Protein AF-A0A1M3ML73-F1 (afdb_monomer_lite)

Structure (mmCIF, N/CA/C/O backbone):
data_AF-A0A1M3ML73-F1
#
_entry.id   AF-A0A1M3ML73-F1
#
loop_
_atom_site.group_PDB
_atom_site.id
_atom_site.type_symbol
_atom_site.label_atom_id
_atom_site.label_alt_id
_atom_site.label_comp_id
_atom_site.label_asym_id
_atom_site.label_entity_id
_atom_site.label_seq_id
_atom_site.pdbx_PDB_ins_code
_atom_site.Cartn_x
_atom_site.Cartn_y
_atom_site.Cartn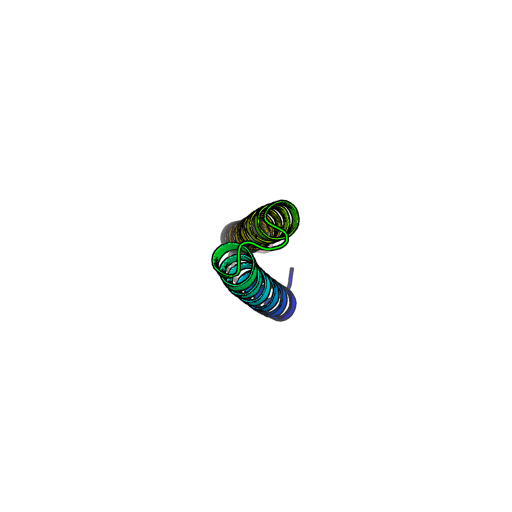_z
_atom_site.occupancy
_atom_site.B_iso_or_equiv
_atom_site.auth_seq_id
_atom_site.auth_comp_id
_atom_site.auth_asym_id
_atom_site.auth_atom_id
_atom_site.pdbx_PDB_model_num
ATOM 1 N N . MET A 1 1 ? 15.252 4.502 -7.949 1.00 69.75 1 MET A N 1
ATOM 2 C CA . MET A 1 1 ? 14.904 3.953 -6.623 1.00 69.75 1 MET A CA 1
ATOM 3 C C . MET A 1 1 ? 15.894 2.841 -6.352 1.00 69.75 1 MET A C 1
ATOM 5 O O . MET A 1 1 ? 16.027 1.987 -7.222 1.00 69.75 1 MET A O 1
ATOM 9 N N . ASP A 1 2 ? 16.662 2.912 -5.269 1.00 83.12 2 ASP A N 1
ATOM 10 C CA . ASP A 1 2 ? 17.631 1.859 -4.941 1.00 83.12 2 ASP A CA 1
ATOM 11 C C . ASP A 1 2 ? 16.956 0.672 -4.230 1.00 83.12 2 ASP A C 1
ATOM 13 O O . ASP A 1 2 ? 15.792 0.746 -3.822 1.00 83.12 2 ASP A O 1
ATOM 17 N N . ASP A 1 3 ? 17.671 -0.451 -4.157 1.00 83.38 3 ASP A N 1
ATOM 18 C CA . ASP A 1 3 ? 17.178 -1.690 -3.546 1.00 83.38 3 ASP A CA 1
ATOM 19 C C . ASP A 1 3 ? 16.895 -1.531 -2.044 1.00 83.38 3 ASP A C 1
ATOM 21 O O . ASP A 1 3 ? 15.943 -2.125 -1.536 1.00 83.38 3 ASP A O 1
ATOM 25 N N . ASP A 1 4 ? 17.675 -0.700 -1.343 1.00 88.56 4 ASP A N 1
ATOM 26 C CA . ASP A 1 4 ? 17.497 -0.432 0.090 1.00 88.56 4 ASP A CA 1
ATOM 27 C C . ASP A 1 4 ? 16.170 0.286 0.360 1.00 88.56 4 ASP A C 1
ATOM 29 O O . ASP A 1 4 ? 15.384 -0.121 1.219 1.00 88.56 4 ASP A O 1
ATOM 33 N N . LEU A 1 5 ? 15.859 1.311 -0.433 1.00 86.81 5 LEU A N 1
ATOM 34 C CA . LEU A 1 5 ? 14.611 2.051 -0.337 1.00 86.81 5 LEU A CA 1
ATOM 35 C C . LEU A 1 5 ? 13.399 1.163 -0.649 1.00 86.81 5 LEU A C 1
ATOM 37 O O . LEU A 1 5 ? 12.379 1.277 0.032 1.00 86.81 5 LEU A O 1
ATOM 41 N N . ILE A 1 6 ? 13.508 0.249 -1.619 1.00 86.62 6 ILE A N 1
ATOM 42 C CA . ILE A 1 6 ? 12.452 -0.734 -1.920 1.00 86.62 6 ILE A CA 1
ATOM 43 C C . ILE A 1 6 ? 12.271 -1.714 -0.758 1.00 86.62 6 ILE A C 1
ATOM 45 O O . ILE A 1 6 ? 11.141 -1.966 -0.343 1.00 86.62 6 ILE A O 1
ATOM 49 N N . ALA A 1 7 ? 13.360 -2.233 -0.189 1.00 88.44 7 ALA A N 1
ATOM 50 C CA . ALA A 1 7 ? 13.292 -3.140 0.954 1.00 88.44 7 ALA A CA 1
ATOM 51 C C . ALA A 1 7 ? 12.630 -2.475 2.171 1.00 88.44 7 ALA A C 1
ATOM 53 O O . ALA A 1 7 ? 11.776 -3.076 2.825 1.00 88.44 7 ALA A O 1
ATOM 54 N N . ARG A 1 8 ? 12.965 -1.208 2.440 1.00 91.19 8 ARG A N 1
ATOM 55 C CA . ARG A 1 8 ? 12.358 -0.417 3.520 1.00 91.19 8 ARG A CA 1
ATOM 56 C C . ARG A 1 8 ? 10.881 -0.117 3.265 1.00 91.19 8 ARG A C 1
ATOM 58 O O . ARG A 1 8 ? 10.094 -0.191 4.205 1.00 91.19 8 ARG A O 1
ATOM 65 N N . LEU A 1 9 ? 10.497 0.176 2.020 1.00 89.31 9 LEU A N 1
ATOM 66 C CA . LEU A 1 9 ? 9.094 0.349 1.620 1.00 89.31 9 LEU A CA 1
ATOM 67 C C . LEU A 1 9 ? 8.286 -0.935 1.822 1.00 89.31 9 LEU A C 1
ATOM 69 O O . LEU A 1 9 ? 7.220 -0.889 2.429 1.00 89.31 9 LEU A O 1
ATOM 73 N N . ASN A 1 10 ? 8.817 -2.080 1.393 1.00 88.06 10 ASN A N 1
ATOM 74 C CA . ASN A 1 10 ? 8.162 -3.376 1.572 1.00 88.06 10 ASN A CA 1
ATOM 75 C C . ASN A 1 10 ? 8.008 -3.730 3.058 1.00 88.06 10 ASN A C 1
ATOM 77 O O . ASN A 1 10 ? 6.948 -4.187 3.482 1.00 88.06 10 ASN A O 1
ATOM 81 N N . ALA A 1 11 ? 9.041 -3.479 3.869 1.00 92.19 11 ALA A N 1
ATOM 82 C CA . ALA A 1 11 ? 8.982 -3.702 5.311 1.00 92.19 11 ALA A CA 1
ATOM 83 C C . ALA A 1 11 ? 7.932 -2.806 5.993 1.00 92.19 11 ALA A C 1
ATOM 85 O O . ALA A 1 11 ? 7.177 -3.281 6.841 1.00 92.19 11 ALA A O 1
ATOM 86 N N . ALA A 1 12 ? 7.851 -1.530 5.604 1.00 91.88 12 ALA A N 1
ATOM 87 C CA . ALA A 1 12 ? 6.851 -0.601 6.124 1.00 91.88 12 ALA A CA 1
ATOM 88 C C . ALA A 1 12 ? 5.421 -0.991 5.709 1.00 91.88 12 ALA A C 1
ATOM 90 O O . ALA A 1 12 ? 4.517 -0.956 6.542 1.00 91.88 12 ALA A O 1
ATOM 91 N N . GLY A 1 13 ? 5.221 -1.410 4.454 1.00 91.69 13 GLY A N 1
ATOM 92 C CA . GLY A 1 13 ? 3.931 -1.901 3.961 1.00 91.69 13 GLY A CA 1
ATOM 93 C C . GLY A 1 13 ? 3.459 -3.142 4.720 1.00 91.69 13 GLY A C 1
ATOM 94 O O . GLY A 1 13 ? 2.326 -3.179 5.194 1.00 91.69 13 GLY A O 1
ATOM 95 N N . ALA A 1 14 ? 4.351 -4.113 4.939 1.00 91.62 14 ALA A N 1
ATOM 96 C CA . ALA A 1 14 ? 4.040 -5.314 5.713 1.00 91.62 14 ALA A CA 1
ATOM 97 C C . ALA A 1 14 ? 3.666 -5.001 7.176 1.00 91.62 14 ALA A C 1
ATOM 99 O O . ALA A 1 14 ? 2.731 -5.597 7.716 1.00 91.62 14 ALA A O 1
ATOM 100 N N . ASP A 1 15 ? 4.357 -4.050 7.817 1.00 94.81 15 ASP A N 1
ATOM 101 C CA . ASP A 1 15 ? 4.018 -3.610 9.176 1.00 94.81 15 ASP A CA 1
ATOM 102 C C . ASP A 1 15 ? 2.639 -2.939 9.236 1.00 94.81 15 ASP A C 1
ATOM 104 O O . ASP A 1 15 ? 1.832 -3.260 10.111 1.00 94.81 15 ASP A O 1
ATOM 108 N N . LEU A 1 16 ? 2.337 -2.063 8.273 1.00 92.25 16 LEU A N 1
ATOM 109 C CA . LEU A 1 16 ? 1.032 -1.412 8.150 1.00 92.25 16 LEU A CA 1
ATOM 110 C C . LEU A 1 16 ? -0.092 -2.429 7.949 1.00 92.25 16 LEU A C 1
ATOM 112 O O . LEU A 1 16 ? -1.111 -2.342 8.630 1.00 92.25 16 LEU A O 1
ATOM 116 N N . GLN A 1 17 ? 0.105 -3.418 7.076 1.00 91.62 17 GLN A N 1
ATOM 117 C CA . GLN A 1 17 ? -0.867 -4.483 6.825 1.00 91.62 17 GLN A CA 1
ATOM 118 C C . GLN A 1 17 ? -1.175 -5.279 8.101 1.00 91.62 17 GLN A C 1
ATOM 120 O O . GLN A 1 17 ? -2.337 -5.548 8.422 1.00 91.62 17 GLN A O 1
ATOM 125 N N . ARG A 1 18 ? -0.126 -5.636 8.853 1.00 93.38 18 ARG A N 1
ATOM 126 C CA . ARG A 1 18 ? -0.256 -6.349 10.125 1.00 93.38 18 ARG A CA 1
ATOM 127 C C . ARG A 1 18 ? -1.032 -5.513 11.141 1.00 93.38 18 ARG A C 1
ATOM 129 O O . ARG A 1 18 ? -2.020 -5.996 11.682 1.00 93.38 18 ARG A O 1
ATOM 136 N N . ARG A 1 19 ? -0.633 -4.256 11.354 1.00 90.50 19 ARG A N 1
ATOM 137 C CA . ARG A 1 19 ? -1.288 -3.356 12.318 1.00 90.50 19 ARG A CA 1
ATOM 138 C C . ARG A 1 19 ? -2.736 -3.071 11.947 1.00 90.50 19 ARG A C 1
ATOM 140 O O . ARG A 1 19 ? -3.591 -3.040 12.822 1.00 90.50 19 ARG A O 1
ATOM 147 N N . ALA A 1 20 ? -3.026 -2.922 10.659 1.00 90.06 20 ALA A N 1
ATOM 148 C CA . ALA A 1 20 ? -4.394 -2.773 10.194 1.00 90.06 20 ALA A CA 1
ATOM 149 C C . ALA A 1 20 ? -5.251 -3.996 10.526 1.00 90.06 20 ALA A C 1
ATOM 151 O O . ALA A 1 20 ? -6.388 -3.856 10.956 1.00 90.06 20 ALA A O 1
ATOM 152 N N . THR A 1 21 ? -4.693 -5.194 10.346 1.00 89.31 21 THR A N 1
ATOM 153 C CA . THR A 1 21 ? -5.378 -6.448 10.675 1.00 89.31 21 THR A CA 1
ATOM 154 C C . THR A 1 21 ? -5.639 -6.553 12.178 1.00 89.31 21 THR A C 1
ATOM 156 O O . THR A 1 21 ? -6.733 -6.929 12.584 1.00 89.31 21 THR A O 1
ATOM 159 N N . GLU A 1 22 ? -4.662 -6.186 13.009 1.00 90.50 22 GLU A N 1
ATOM 160 C CA . GLU A 1 22 ? -4.799 -6.163 14.472 1.00 90.50 22 GLU A CA 1
ATOM 161 C C . GLU A 1 22 ? -5.876 -5.166 14.933 1.00 90.50 22 GLU A C 1
ATOM 163 O O . GLU A 1 22 ? -6.708 -5.505 15.777 1.00 90.50 22 GLU A O 1
ATOM 168 N N . LEU A 1 23 ? -5.900 -3.961 14.353 1.00 89.31 23 LEU A N 1
ATOM 169 C CA . LEU A 1 23 ? -6.907 -2.940 14.654 1.00 89.31 23 LEU A CA 1
ATOM 170 C C . LEU A 1 23 ? -8.310 -3.398 14.244 1.00 89.31 23 LEU A C 1
ATOM 172 O O . LEU A 1 23 ? -9.221 -3.372 15.071 1.00 89.31 23 LEU A O 1
ATOM 176 N N . ASP A 1 24 ? -8.467 -3.910 13.023 1.00 87.25 24 ASP A N 1
ATOM 177 C CA . ASP A 1 24 ? -9.756 -4.391 12.518 1.00 87.25 24 ASP A CA 1
ATOM 178 C C . ASP A 1 24 ? -10.312 -5.543 13.376 1.00 87.25 24 ASP A C 1
ATOM 180 O O . ASP A 1 24 ? -11.479 -5.536 13.768 1.00 87.25 24 ASP A O 1
ATOM 184 N N . GLN A 1 25 ? -9.449 -6.483 13.783 1.00 85.94 25 GLN A N 1
ATOM 185 C CA . GLN A 1 25 ? -9.817 -7.587 14.679 1.00 85.94 25 GLN A CA 1
ATOM 186 C C . GLN A 1 25 ? -10.197 -7.128 16.089 1.00 85.94 25 GLN A C 1
ATOM 188 O O . GLN A 1 25 ? -11.035 -7.759 16.734 1.00 85.94 25 GLN A O 1
ATOM 193 N N . SER A 1 26 ? -9.599 -6.041 16.581 1.00 86.19 26 SER A N 1
ATOM 194 C CA . SER A 1 26 ? -9.940 -5.474 17.890 1.00 86.19 26 SER A CA 1
ATOM 195 C C . SER A 1 26 ? -11.307 -4.773 17.910 1.00 86.19 26 SER A C 1
ATOM 197 O O . SER A 1 26 ? -11.796 -4.413 18.983 1.00 86.19 26 SER A O 1
ATOM 199 N N . GLY A 1 27 ? -11.932 -4.574 16.740 1.00 79.50 27 GLY A N 1
ATOM 200 C CA . GLY A 1 27 ? -13.174 -3.815 16.589 1.00 79.50 27 GLY A CA 1
ATOM 201 C C . GLY A 1 27 ? -13.018 -2.325 16.912 1.00 79.50 27 GLY A C 1
ATOM 202 O O . GLY A 1 27 ? -14.020 -1.623 17.063 1.00 79.50 27 GLY A O 1
ATOM 203 N N . GLN A 1 28 ? -11.781 -1.840 17.045 1.00 74.31 28 GLN A N 1
ATOM 204 C CA . GLN A 1 28 ? -11.448 -0.441 17.280 1.00 74.31 28 GLN A CA 1
ATOM 205 C C . GLN A 1 28 ? -10.865 0.178 16.010 1.00 74.31 28 GLN A C 1
ATOM 207 O O . GLN A 1 28 ? -10.144 -0.469 15.260 1.00 74.31 28 GLN A O 1
ATOM 212 N N . GLU A 1 29 ? -11.171 1.458 15.789 1.00 83.56 29 GLU A N 1
ATOM 213 C CA . GLU A 1 29 ? -10.496 2.282 14.778 1.00 83.56 29 GLU A CA 1
ATOM 214 C C . GLU A 1 29 ? -10.519 1.695 13.350 1.00 83.56 29 GLU A C 1
ATOM 216 O O . GLU A 1 29 ? -9.535 1.776 12.615 1.00 83.56 29 GLU A O 1
ATOM 221 N N . HIS A 1 30 ? -11.663 1.139 12.932 1.00 85.81 30 HIS A N 1
ATOM 222 C CA . HIS A 1 30 ? -11.849 0.537 11.603 1.00 85.81 30 HIS A CA 1
ATOM 223 C C . HIS A 1 30 ? -11.418 1.464 10.449 1.00 85.81 30 HIS A C 1
ATOM 225 O O . HIS A 1 30 ? -10.757 1.021 9.513 1.00 85.81 30 HIS A O 1
ATOM 231 N N . ASP A 1 31 ? -11.696 2.768 10.544 1.00 90.00 31 ASP A N 1
ATOM 232 C CA . ASP A 1 31 ? -11.256 3.746 9.540 1.00 90.00 31 ASP A CA 1
ATOM 233 C C . ASP A 1 31 ? -9.721 3.832 9.443 1.00 90.00 31 ASP A C 1
ATOM 235 O O . ASP A 1 31 ? -9.164 3.955 8.352 1.00 90.00 31 ASP A O 1
ATOM 239 N N . ILE A 1 32 ? -9.018 3.729 10.576 1.00 89.25 32 ILE A N 1
ATOM 240 C CA . ILE A 1 32 ? -7.549 3.734 10.623 1.00 89.25 32 ILE A CA 1
ATOM 241 C C . ILE A 1 32 ? -7.007 2.436 10.028 1.00 89.25 32 ILE A C 1
ATOM 243 O O . ILE A 1 32 ? -6.070 2.483 9.231 1.00 89.25 32 ILE A O 1
ATOM 247 N N . ALA A 1 33 ? -7.619 1.294 10.349 1.00 89.62 33 ALA A N 1
ATOM 248 C CA . ALA A 1 33 ? -7.275 0.017 9.733 1.00 89.62 33 ALA A CA 1
ATOM 249 C C . ALA A 1 33 ? -7.428 0.074 8.203 1.00 89.62 33 ALA A C 1
ATOM 251 O O . ALA A 1 33 ? -6.515 -0.316 7.472 1.00 89.62 33 ALA A O 1
ATOM 252 N N . LEU A 1 34 ? -8.528 0.643 7.707 1.00 90.62 34 LEU A N 1
ATOM 253 C CA . LEU A 1 34 ? -8.780 0.799 6.275 1.00 90.62 34 LEU A CA 1
ATOM 254 C C . LEU A 1 34 ? -7.725 1.695 5.599 1.00 90.62 34 LEU A C 1
ATOM 256 O O . LEU A 1 34 ? -7.201 1.357 4.536 1.00 90.62 34 LEU A O 1
ATOM 260 N N . LEU A 1 35 ? -7.362 2.816 6.232 1.00 93.62 35 LEU A N 1
ATOM 261 C CA . LEU A 1 35 ? -6.309 3.711 5.741 1.00 93.62 35 LEU A CA 1
ATOM 262 C C . LEU A 1 35 ? -4.935 3.028 5.721 1.00 93.62 35 LEU A C 1
ATOM 264 O O . LEU A 1 35 ? -4.187 3.181 4.754 1.00 93.62 35 LEU A O 1
ATOM 268 N N . MET A 1 36 ? -4.606 2.258 6.760 1.00 91.88 36 MET A N 1
ATOM 269 C CA . MET A 1 36 ? -3.355 1.500 6.835 1.00 91.88 36 MET A CA 1
ATOM 270 C C . MET A 1 36 ? -3.273 0.426 5.743 1.00 91.88 36 MET A C 1
ATOM 272 O O . MET A 1 36 ? -2.225 0.296 5.112 1.00 91.88 36 MET A O 1
ATOM 276 N N . GLN A 1 37 ? -4.371 -0.284 5.462 1.00 90.38 37 GLN A N 1
ATOM 277 C CA . GLN A 1 37 ? -4.445 -1.234 4.343 1.00 90.38 37 GLN A CA 1
ATOM 278 C C . GLN A 1 37 ? -4.238 -0.530 3.000 1.00 90.38 37 GLN A C 1
ATOM 280 O O . GLN A 1 37 ? -3.422 -0.969 2.192 1.00 90.38 37 GLN A O 1
ATOM 285 N N . GLY A 1 38 ? -4.925 0.593 2.769 1.00 92.88 38 GLY A N 1
ATOM 286 C CA . GLY A 1 38 ? -4.770 1.368 1.537 1.00 92.88 38 GLY A CA 1
ATOM 287 C C . GLY A 1 38 ? -3.335 1.862 1.325 1.00 92.88 38 GLY A C 1
ATOM 288 O O . GLY A 1 38 ? -2.810 1.801 0.212 1.00 92.88 38 GLY A O 1
ATOM 289 N N . LEU A 1 39 ? -2.672 2.299 2.397 1.00 92.62 39 LEU A N 1
ATOM 290 C CA . LEU A 1 39 ? -1.282 2.742 2.341 1.00 92.62 39 LEU A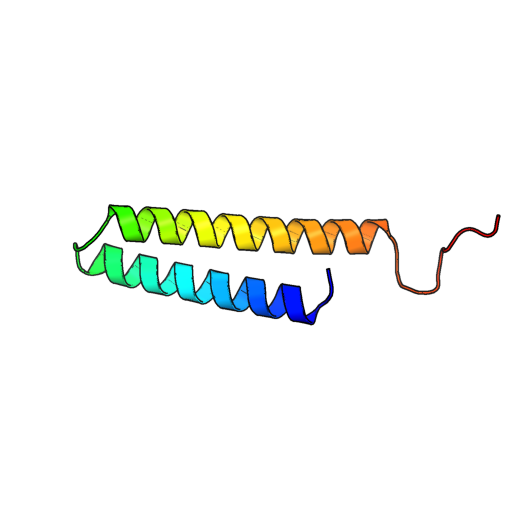 CA 1
ATOM 291 C C . LEU A 1 39 ? -0.313 1.585 2.056 1.00 92.62 39 LEU A C 1
ATOM 293 O O . LEU A 1 39 ? 0.607 1.758 1.257 1.00 92.62 39 LEU A O 1
ATOM 297 N N . ALA A 1 40 ? -0.531 0.412 2.654 1.00 92.75 40 ALA A N 1
ATOM 298 C CA . ALA A 1 40 ? 0.271 -0.779 2.382 1.00 92.75 40 ALA A CA 1
ATOM 299 C C . ALA A 1 40 ? 0.188 -1.185 0.899 1.00 92.75 40 ALA A C 1
ATOM 301 O O . ALA A 1 40 ? 1.218 -1.344 0.244 1.00 92.75 40 ALA A O 1
ATOM 302 N N . VAL A 1 41 ? -1.024 -1.212 0.330 1.00 92.69 41 VAL A N 1
ATOM 303 C CA . VAL A 1 41 ? -1.248 -1.494 -1.100 1.00 92.69 41 VAL A CA 1
ATOM 304 C C . VAL A 1 41 ? -0.530 -0.481 -1.998 1.00 92.69 41 VAL A C 1
ATOM 306 O O . VAL A 1 41 ? 0.075 -0.851 -3.006 1.00 92.69 41 VAL A O 1
ATOM 309 N N . ALA A 1 42 ? -0.551 0.806 -1.643 1.00 92.56 42 ALA A N 1
ATOM 310 C CA . ALA A 1 42 ? 0.163 1.828 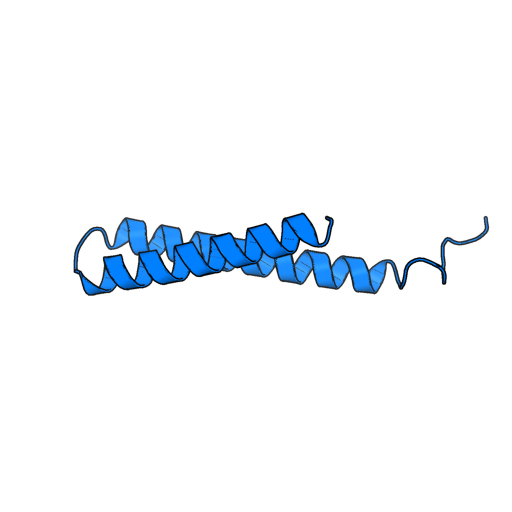-2.404 1.00 92.56 42 ALA A CA 1
ATOM 311 C C . ALA A 1 42 ? 1.689 1.617 -2.374 1.00 92.56 42 ALA A C 1
ATOM 313 O O . ALA A 1 42 ? 2.353 1.794 -3.398 1.00 92.56 42 ALA A O 1
ATOM 314 N N . MET A 1 43 ? 2.250 1.210 -1.231 1.00 89.81 43 MET A N 1
ATOM 315 C CA . MET A 1 43 ? 3.679 0.898 -1.106 1.00 89.81 43 MET A CA 1
ATOM 316 C C . MET A 1 43 ? 4.077 -0.313 -1.959 1.00 89.81 43 MET A C 1
ATOM 318 O O . MET A 1 43 ? 5.091 -0.253 -2.655 1.00 89.81 43 MET A O 1
ATOM 322 N N . GLU A 1 44 ? 3.258 -1.367 -1.983 1.00 89.88 44 GLU A N 1
ATOM 323 C CA . GLU A 1 44 ? 3.472 -2.529 -2.856 1.00 89.88 44 GLU A CA 1
ATOM 324 C C . GLU A 1 44 ? 3.430 -2.146 -4.341 1.00 89.88 44 GLU A C 1
ATOM 326 O O . GLU A 1 44 ? 4.295 -2.556 -5.120 1.00 89.88 44 GLU A O 1
ATOM 331 N N . ALA A 1 45 ? 2.472 -1.303 -4.742 1.00 90.12 45 ALA A N 1
ATOM 332 C CA . ALA A 1 45 ? 2.366 -0.821 -6.117 1.00 90.12 45 ALA A CA 1
ATOM 333 C C . ALA A 1 45 ? 3.604 -0.010 -6.541 1.00 90.12 45 ALA A C 1
ATOM 335 O O . ALA A 1 45 ? 4.113 -0.186 -7.650 1.00 90.12 45 ALA A O 1
ATOM 336 N N . ILE A 1 46 ? 4.127 0.839 -5.650 1.00 89.56 46 ILE A N 1
ATOM 337 C CA . ILE A 1 46 ? 5.367 1.597 -5.872 1.00 89.56 46 ILE A CA 1
ATOM 338 C C . ILE A 1 46 ? 6.569 0.650 -6.014 1.00 89.56 46 ILE A C 1
ATOM 340 O O . ILE A 1 46 ? 7.384 0.833 -6.921 1.00 89.56 46 ILE A O 1
ATOM 344 N N . GLY A 1 47 ? 6.666 -0.382 -5.169 1.00 86.81 47 GLY A N 1
ATOM 345 C CA . GLY A 1 47 ? 7.698 -1.416 -5.275 1.00 86.81 47 GLY A CA 1
ATOM 346 C C . GLY A 1 47 ? 7.637 -2.161 -6.613 1.00 86.81 47 GLY A C 1
ATOM 347 O O . GLY A 1 47 ? 8.635 -2.239 -7.330 1.00 86.81 47 GLY A O 1
ATOM 348 N N . SER A 1 48 ? 6.446 -2.620 -7.008 1.00 87.31 48 SER A N 1
ATOM 349 C CA . SER A 1 48 ? 6.220 -3.294 -8.294 1.00 87.31 48 SER A CA 1
ATOM 350 C C . SER A 1 48 ? 6.542 -2.399 -9.494 1.00 87.31 48 SER A C 1
ATOM 352 O O . SER A 1 48 ? 7.072 -2.873 -10.505 1.00 87.31 48 SER A O 1
ATOM 354 N N . LEU A 1 49 ? 6.233 -1.102 -9.412 1.00 86.50 49 LEU A N 1
ATOM 355 C CA . LEU A 1 49 ? 6.572 -0.139 -10.456 1.00 86.50 49 LEU A CA 1
ATOM 356 C C . LEU A 1 49 ? 8.088 0.030 -10.576 1.00 86.50 49 LEU A C 1
ATOM 358 O O . LEU A 1 49 ? 8.612 0.017 -11.687 1.00 86.50 49 LEU A O 1
ATOM 362 N N . ALA A 1 50 ? 8.802 0.142 -9.458 1.00 85.06 50 ALA A N 1
ATOM 363 C CA . ALA A 1 50 ? 10.253 0.282 -9.479 1.00 85.06 50 ALA A CA 1
ATOM 364 C C . ALA A 1 50 ? 10.957 -0.953 -10.050 1.00 85.06 50 ALA A C 1
ATOM 366 O O . ALA A 1 50 ? 11.884 -0.802 -10.844 1.00 85.06 50 ALA A O 1
ATOM 367 N N . GLU A 1 51 ? 10.482 -2.158 -9.734 1.00 83.56 51 GLU A N 1
ATOM 368 C CA . GLU A 1 51 ? 10.976 -3.389 -10.362 1.00 83.56 51 GLU A CA 1
ATOM 369 C C . GLU A 1 51 ? 10.683 -3.427 -11.869 1.00 83.56 51 GLU A C 1
ATOM 371 O O . GLU A 1 51 ? 11.523 -3.839 -12.671 1.00 83.56 51 GLU A O 1
ATOM 376 N N . THR A 1 52 ? 9.514 -2.932 -12.285 1.00 84.25 52 THR A N 1
ATOM 377 C CA . THR A 1 52 ? 9.161 -2.816 -13.708 1.00 84.25 52 THR A CA 1
ATOM 378 C C . THR A 1 52 ? 10.078 -1.833 -14.438 1.00 84.25 52 THR A C 1
ATOM 380 O O . THR A 1 52 ? 10.552 -2.140 -15.531 1.00 84.25 52 THR A O 1
ATOM 383 N N . VAL A 1 53 ? 10.380 -0.683 -13.827 1.00 82.38 53 VAL A N 1
ATOM 384 C CA . VAL A 1 53 ? 11.302 0.322 -14.378 1.00 82.38 53 VAL A CA 1
ATOM 385 C C . VAL A 1 53 ? 12.725 -0.232 -14.476 1.00 82.38 53 VAL A C 1
ATOM 387 O O . VAL A 1 53 ? 13.327 -0.132 -15.539 1.00 82.38 53 VAL A O 1
ATOM 390 N N . LYS A 1 54 ? 13.235 -0.915 -13.441 1.00 76.62 54 LYS A N 1
ATOM 391 C CA . LYS A 1 54 ? 14.558 -1.570 -13.494 1.00 76.62 54 LYS A CA 1
ATOM 392 C C . LYS A 1 54 ? 14.677 -2.576 -14.636 1.00 76.62 54 LYS A C 1
ATOM 394 O O . LYS A 1 54 ? 15.724 -2.675 -15.267 1.00 76.62 54 LYS A O 1
ATOM 399 N N . ARG A 1 55 ? 13.612 -3.334 -14.915 1.00 74.44 55 ARG A N 1
ATOM 400 C CA . ARG A 1 55 ? 13.581 -4.259 -16.058 1.00 74.44 55 ARG A CA 1
ATOM 401 C C . ARG A 1 55 ? 13.607 -3.530 -17.399 1.00 74.44 55 ARG A C 1
ATOM 403 O O . ARG A 1 55 ? 14.165 -4.073 -18.349 1.00 74.44 55 ARG A O 1
ATOM 410 N N . LEU A 1 56 ? 12.997 -2.347 -17.477 1.00 72.56 56 LEU A N 1
ATOM 411 C CA . LEU A 1 56 ? 12.956 -1.524 -18.685 1.00 72.56 56 LEU A CA 1
ATOM 412 C C . LEU A 1 56 ? 14.312 -0.864 -18.976 1.00 72.56 56 LEU A C 1
ATOM 414 O O . LEU A 1 56 ? 14.734 -0.842 -20.127 1.00 72.56 56 LEU A O 1
ATOM 418 N N . ASP A 1 57 ? 15.007 -0.406 -17.932 1.00 66.69 57 ASP A N 1
ATOM 419 C CA . ASP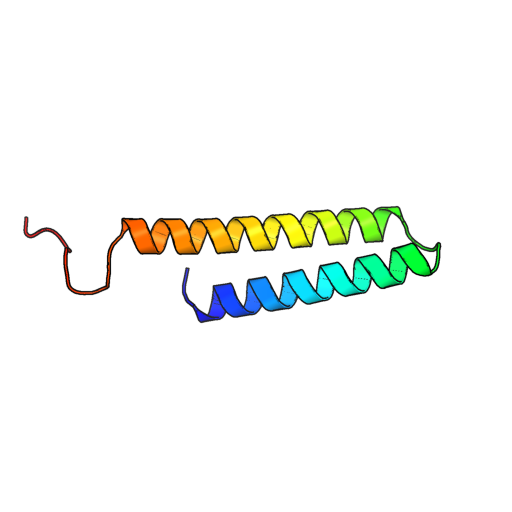 A 1 57 ? 16.357 0.170 -18.028 1.00 66.69 57 ASP A CA 1
ATOM 420 C C . ASP A 1 57 ? 17.438 -0.885 -18.353 1.00 66.69 57 ASP A C 1
ATOM 422 O O . ASP A 1 57 ? 18.564 -0.544 -18.722 1.00 66.69 57 ASP A O 1
ATOM 426 N N . GLY A 1 58 ? 17.091 -2.174 -18.2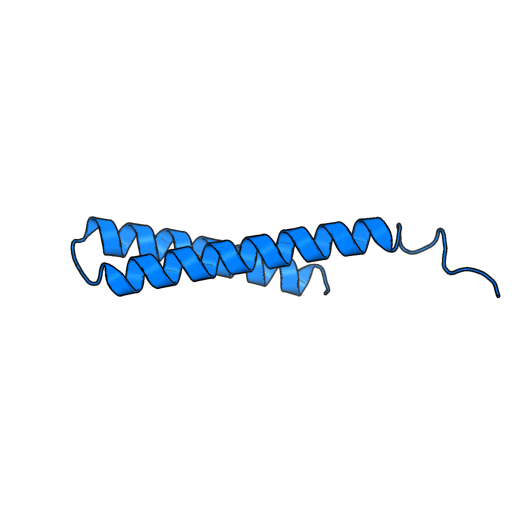68 1.00 58.78 58 GLY A N 1
ATOM 427 C CA . GLY A 1 58 ? 17.993 -3.295 -18.515 1.00 58.78 58 GLY A CA 1
ATOM 428 C C . GLY A 1 58 ? 19.036 -3.486 -17.402 1.00 58.78 58 GLY A C 1
ATOM 429 O O . GLY A 1 58 ? 19.198 -2.646 -16.515 1.00 58.78 58 GLY A O 1
ATOM 430 N N . PRO A 1 59 ? 19.762 -4.618 -17.393 1.00 56.94 59 PRO A N 1
ATOM 431 C CA . PRO A 1 59 ? 20.838 -4.828 -16.431 1.00 56.94 59 PRO A CA 1
ATOM 432 C C . PRO A 1 59 ? 21.910 -3.739 -16.581 1.00 56.94 59 PRO A C 1
ATOM 434 O O . PRO A 1 59 ? 22.339 -3.421 -17.696 1.00 56.94 59 PRO A O 1
ATOM 437 N N . VAL A 1 60 ? 22.376 -3.201 -15.446 1.00 54.03 60 VAL A N 1
ATOM 438 C CA . VAL A 1 60 ? 23.531 -2.294 -15.387 1.00 54.03 60 VAL A CA 1
ATOM 439 C C . VAL A 1 60 ? 24.701 -2.960 -16.116 1.00 54.03 60 VAL A C 1
ATOM 441 O O . VAL A 1 60 ? 25.267 -3.938 -15.635 1.00 54.03 60 VAL A O 1
ATOM 444 N N . GLY A 1 61 ? 25.029 -2.443 -17.304 1.00 54.12 61 GLY A N 1
ATOM 445 C CA . GLY A 1 61 ? 26.153 -2.912 -18.121 1.00 54.12 61 GLY A CA 1
ATOM 446 C C . GLY A 1 61 ? 25.833 -3.423 -19.532 1.00 54.12 61 GLY A C 1
ATOM 447 O O . GLY A 1 61 ? 26.782 -3.734 -20.243 1.00 54.12 61 GLY A O 1
ATOM 448 N N . LEU A 1 62 ? 24.568 -3.490 -19.978 1.00 52.38 62 LEU A N 1
ATOM 449 C CA . LEU A 1 62 ? 24.232 -4.013 -21.324 1.00 52.38 62 LEU A CA 1
ATOM 450 C C . LEU A 1 62 ? 23.508 -3.047 -22.274 1.00 52.38 62 LEU A C 1
ATOM 452 O O . LEU A 1 62 ? 23.081 -3.465 -23.347 1.00 52.38 62 LEU A O 1
ATOM 456 N N . GLY A 1 63 ? 23.395 -1.760 -21.951 1.00 48.94 63 GLY A N 1
ATOM 457 C CA . GLY A 1 63 ? 22.701 -0.854 -22.868 1.00 48.94 63 GLY A CA 1
ATOM 458 C C . GLY A 1 63 ? 22.530 0.567 -22.377 1.00 48.94 63 GLY A C 1
ATOM 459 O O . GLY A 1 63 ? 21.433 1.105 -22.445 1.00 48.94 63 GLY A O 1
ATOM 460 N N . ARG A 1 64 ? 23.612 1.212 -21.931 1.00 43.44 64 ARG A N 1
ATOM 461 C CA . ARG A 1 64 ? 23.674 2.661 -22.126 1.00 43.44 64 ARG A CA 1
ATOM 462 C C . ARG A 1 64 ? 24.044 2.831 -23.593 1.00 43.44 64 ARG A C 1
ATOM 464 O O . ARG A 1 64 ? 25.163 2.486 -23.965 1.00 43.44 64 ARG A O 1
ATOM 471 N N . SER A 1 65 ? 23.074 3.221 -24.416 1.00 52.12 65 SER A N 1
ATOM 472 C CA . SER A 1 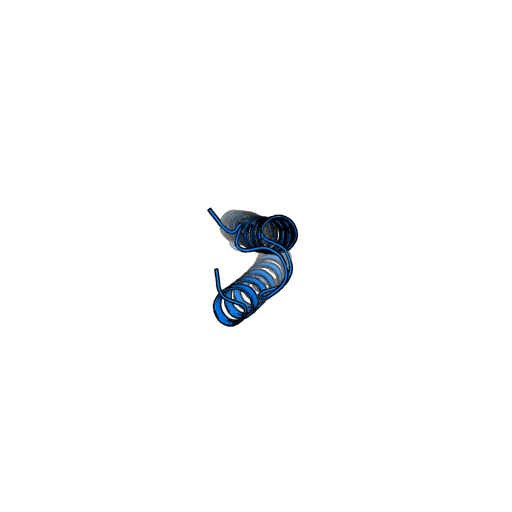65 ? 23.290 3.516 -25.829 1.00 52.12 65 SER A CA 1
ATOM 473 C C . SER A 1 65 ? 24.546 4.367 -25.975 1.00 52.12 65 SER A C 1
ATOM 475 O O . SER A 1 65 ? 24.655 5.428 -25.360 1.00 52.12 65 SER A O 1
ATOM 477 N N . GLY A 1 66 ? 25.503 3.865 -26.750 1.00 54.84 66 GLY A N 1
ATOM 478 C CA . GLY A 1 66 ? 26.409 4.751 -27.452 1.00 54.84 66 GLY A CA 1
ATOM 479 C C . GLY A 1 66 ? 25.577 5.497 -28.485 1.00 54.84 66 GLY A C 1
ATOM 480 O O . GLY A 1 66 ? 25.135 4.878 -29.448 1.00 54.84 66 GLY A O 1
ATOM 481 N N . ASP A 1 67 ? 25.251 6.748 -28.180 1.00 39.66 67 ASP A N 1
ATOM 482 C CA . ASP A 1 67 ? 25.490 7.936 -29.013 1.00 39.66 67 ASP A CA 1
ATOM 483 C C . ASP A 1 67 ? 25.219 9.193 -28.166 1.00 39.66 67 ASP A C 1
ATOM 485 O O . ASP A 1 67 ? 24.166 9.231 -27.481 1.00 39.66 67 ASP A O 1
#

pLDDT: mean 81.89, std 14.07, range [39.66, 94.81]

Sequence (67 aa):
MDDDLIARLNAAGADLQRRATELDQSGQEHDIALLMQGLAVAMEAIGSLAETVKRLDGPVGLGRSGD

Radius of gyration: 16.92 Å; chains: 1; bounding box: 40×16×47 Å

Foldseek 3Di:
DDPVVLVVLQVQLVVLQVVLVVCVVVVHPVVSSVVSPVSSVVSVVVSVVVVVVDVVVPPVPDDPDDD

Secondary structure (DSSP, 8-state):
--HHHHHHHHHHHHHHHHHHHHHHHTTS-HHHHHHHHHHHHHHHHHHHHHHHHHHHH-STTS-----